Protein AF-A0A0F3NJ55-F1 (afdb_monomer)

Organism: NCBI:txid1359153

Solvent-accessible surface area (backbone atoms only — not comparable to full-atom values): 4931 Å² total; per-residue (Å²): 132,85,82,78,91,84,86,87,84,77,86,82,65,89,90,73,45,50,72,61,51,53,52,53,49,48,51,54,47,20,76,73,66,37,62,95,73,53,86,88,75,52,81,87,34,75,43,78,66,37,43,52,50,41,53,54,55,56,48,53,53,52,50,50,70,76,46,87,66,90,78,87,76,134

Mean predicted aligned error: 8.55 Å

Sequence (74 aa):
MSLGSMFITFEGIDGCGKTTQSILLAKYMSDLYGEDNVVLTREPGGTSFNELLRSVFCQFQTTRLISSQSYFYF

pLDDT: mean 85.15, std 16.75, range [41.12, 98.56]

Radius of gyration: 17.79 Å; Cα contacts (8 Å, |Δi|>4): 27; chains: 1; bounding box: 42×29×44 Å

Secondary structure (DSSP, 8-state):
-PPPP-------STTSSHHHHHHHHHHHHHHHH-GGG-----SS-SSHHHHHHHHHHHHHHHHHHH--------

Foldseek 3Di:
DDDDDDDDAFDDDPPPCSVVVLVVVQVVVCVVPNNVRGDRADPCPRDPVSVVVVVVVVVVVVVCVVPVPDDDDD

Nearest PDB structures (foldseek):
  3ld9-assembly1_D  TM=1.001E+00  e=3.491E-04  Ehrlichia chaffeensis str. Arkansas
  3ld9-assembly1_B  TM=9.950E-01  e=6.152E-04  Ehrlichia chaffeensis str. Arkansas

InterPro domains:
  IPR027417 P-loop containing nucleoside triphosphate hydrolase [G3DSA:3.40.50.300] (4-74)
  IPR027417 P-loop containing nucleoside triphosphate hydrolase [SSF52540] (5-61)
  IPR039430 Thymidylate kinase-like domain [PF02223] (10-58)

Structure (mmCIF, N/CA/C/O backbone):
data_AF-A0A0F3NJ55-F1
#
_entry.id   AF-A0A0F3NJ55-F1
#
loop_
_atom_site.group_PDB
_atom_site.id
_atom_site.type_symbol
_atom_site.label_atom_id
_atom_site.label_alt_id
_atom_site.label_comp_id
_atom_site.label_asym_id
_atom_site.label_entity_id
_atom_site.label_seq_id
_atom_site.pdbx_PDB_ins_code
_atom_site.Cartn_x
_atom_site.Cartn_y
_atom_site.Cartn_z
_atom_site.occupancy
_atom_site.B_iso_or_equiv
_atom_site.auth_seq_id
_atom_site.auth_comp_id
_atom_site.auth_asym_id
_atom_site.auth_atom_id
_atom_site.pdbx_PDB_model_num
ATOM 1 N N . MET A 1 1 ? -20.705 -0.827 18.133 1.00 55.25 1 MET A N 1
ATOM 2 C CA . MET A 1 1 ? -21.116 -1.045 16.728 1.00 55.25 1 MET A CA 1
ATOM 3 C C . MET A 1 1 ? -20.120 -2.018 16.122 1.00 55.25 1 MET A C 1
ATOM 5 O O . MET A 1 1 ? -18.934 -1.816 16.329 1.00 55.25 1 MET A O 1
ATOM 9 N N . SER A 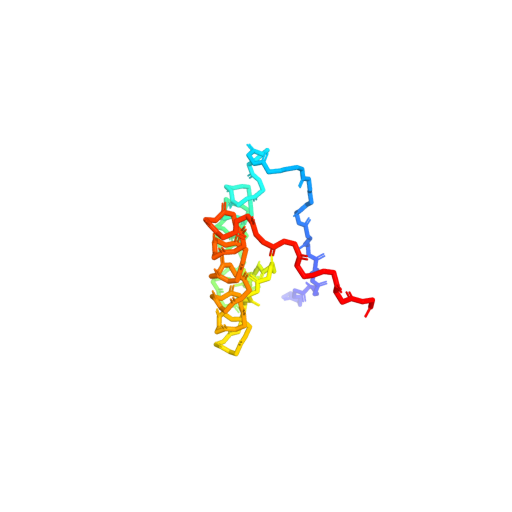1 2 ? -20.569 -3.092 15.470 1.00 60.47 2 SER A N 1
ATOM 10 C CA . SER A 1 2 ? -19.667 -3.949 14.688 1.00 60.47 2 SER A CA 1
ATOM 11 C C . SER A 1 2 ? -19.300 -3.182 13.420 1.00 60.47 2 SER A C 1
ATOM 13 O O . SER A 1 2 ? -20.198 -2.752 12.696 1.00 60.47 2 SER A O 1
ATOM 15 N N . LEU A 1 3 ? -18.005 -2.956 13.185 1.00 71.44 3 LEU A N 1
ATOM 16 C CA . LEU A 1 3 ? -17.550 -2.502 11.875 1.00 71.44 3 LEU A CA 1
ATOM 17 C C . LEU A 1 3 ? -17.794 -3.635 10.872 1.00 71.44 3 LEU A C 1
ATOM 19 O O . LEU A 1 3 ? -17.408 -4.778 11.121 1.00 71.44 3 LEU A O 1
ATOM 23 N N . GLY A 1 4 ? -18.447 -3.321 9.755 1.00 85.44 4 GLY A N 1
ATOM 24 C CA . GLY A 1 4 ? -18.521 -4.232 8.617 1.00 85.44 4 GLY A CA 1
ATOM 25 C C . GLY A 1 4 ? -17.164 -4.323 7.919 1.00 85.44 4 GLY A C 1
ATOM 26 O O . GLY A 1 4 ? -16.449 -3.328 7.818 1.00 85.44 4 GLY A O 1
ATOM 27 N N . SER A 1 5 ? -16.806 -5.509 7.429 1.00 91.62 5 SER A N 1
ATOM 28 C CA . SER A 1 5 ? -15.595 -5.708 6.626 1.00 91.62 5 SER A CA 1
ATOM 29 C C . SER A 1 5 ? -15.742 -5.063 5.246 1.00 91.62 5 SER A C 1
ATOM 31 O O . SER A 1 5 ? -16.753 -5.276 4.574 1.00 91.62 5 SER A O 1
ATOM 33 N N . MET A 1 6 ? -14.719 -4.338 4.794 1.00 95.31 6 MET A N 1
ATOM 34 C CA .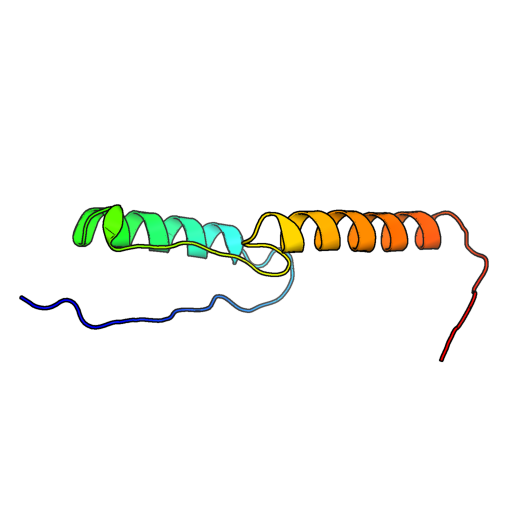 MET A 1 6 ? -14.686 -3.683 3.485 1.00 95.31 6 MET A CA 1
ATOM 35 C C . MET A 1 6 ? -13.357 -3.977 2.782 1.00 95.31 6 MET A C 1
ATOM 37 O O . MET A 1 6 ? -12.312 -4.000 3.427 1.00 95.31 6 MET A O 1
ATOM 41 N N . PHE A 1 7 ? -13.395 -4.182 1.463 1.00 96.81 7 PHE A N 1
ATOM 42 C CA . PHE A 1 7 ? -12.205 -4.326 0.624 1.00 96.81 7 PHE A CA 1
ATOM 43 C C . PHE A 1 7 ? -12.283 -3.344 -0.549 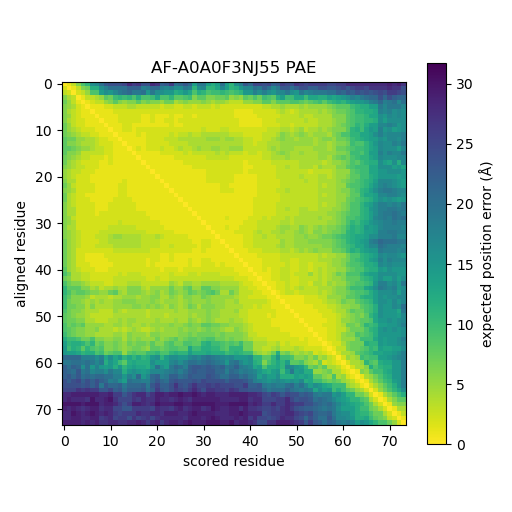1.00 96.81 7 PHE A C 1
ATOM 45 O O . PHE A 1 7 ? -13.272 -3.332 -1.280 1.00 96.81 7 PHE A O 1
ATOM 52 N N . ILE A 1 8 ? -11.263 -2.496 -0.690 1.00 97.00 8 ILE A N 1
ATOM 53 C CA . ILE A 1 8 ? -11.207 -1.397 -1.662 1.00 97.00 8 ILE A CA 1
ATOM 54 C C . ILE A 1 8 ? -9.938 -1.555 -2.498 1.00 97.00 8 ILE A C 1
ATOM 56 O O . ILE A 1 8 ? -8.858 -1.756 -1.942 1.00 97.00 8 ILE A O 1
ATOM 60 N N . THR A 1 9 ? -10.050 -1.409 -3.819 1.00 97.50 9 THR A N 1
ATOM 61 C CA . THR A 1 9 ? -8.909 -1.397 -4.744 1.00 97.50 9 THR A CA 1
ATOM 62 C C . THR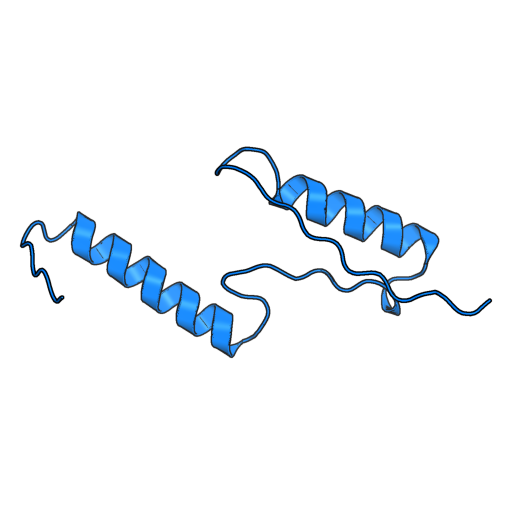 A 1 9 ? -8.838 -0.077 -5.513 1.00 97.50 9 THR A C 1
ATOM 64 O O . THR A 1 9 ? -9.852 0.573 -5.767 1.00 97.50 9 THR A O 1
ATOM 67 N N . PHE A 1 10 ? -7.620 0.331 -5.878 1.00 97.69 10 PHE A N 1
ATOM 68 C CA . PHE A 1 10 ? -7.360 1.510 -6.707 1.00 97.69 10 PHE A CA 1
ATOM 69 C C . PHE A 1 10 ? -6.691 1.079 -8.013 1.00 97.69 10 PHE A C 1
ATOM 71 O O . PHE A 1 10 ? -5.540 0.650 -7.999 1.00 97.69 10 PHE A O 1
ATOM 78 N N . GLU A 1 11 ? -7.394 1.251 -9.133 1.00 96.75 11 GLU A N 1
ATOM 79 C CA . GLU A 1 11 ? -6.959 0.829 -10.471 1.00 96.75 11 GLU A CA 1
ATOM 80 C C . GLU A 1 11 ? -6.765 2.010 -11.430 1.00 96.75 11 GLU A C 1
ATOM 82 O O . GLU A 1 11 ? -7.348 3.083 -11.255 1.00 96.75 11 GLU A O 1
ATOM 87 N N . GLY A 1 12 ? -5.932 1.823 -12.459 1.00 95.81 12 GLY A N 1
ATOM 88 C CA . GLY A 1 12 ? -5.659 2.844 -13.479 1.00 95.81 12 GLY A CA 1
ATOM 89 C C . GLY A 1 12 ? -4.232 2.825 -14.036 1.00 95.81 12 GLY A C 1
ATOM 90 O O . GLY A 1 12 ? -3.381 2.052 -13.597 1.00 95.81 12 GLY A O 1
ATOM 91 N N . ILE A 1 13 ? -3.948 3.711 -14.994 1.00 96.25 13 ILE A N 1
ATOM 92 C CA . ILE A 1 13 ? -2.631 3.813 -15.650 1.00 96.25 13 ILE A CA 1
ATOM 93 C C . ILE A 1 13 ? -1.536 4.348 -14.715 1.00 96.25 13 ILE A C 1
ATOM 95 O O . ILE A 1 13 ? -1.808 4.940 -13.665 1.00 96.25 13 ILE A O 1
ATOM 99 N N . ASP A 1 14 ? -0.271 4.147 -15.071 1.00 93.12 14 ASP A N 1
ATOM 100 C CA . ASP A 1 14 ? 0.847 4.704 -14.307 1.00 93.12 14 ASP A CA 1
ATOM 101 C C . ASP A 1 14 ? 0.832 6.234 -14.316 1.00 93.12 14 ASP A C 1
ATOM 103 O O . ASP A 1 14 ? 0.464 6.875 -15.296 1.00 93.12 14 ASP A O 1
ATOM 107 N N . GLY A 1 15 ? 1.172 6.827 -13.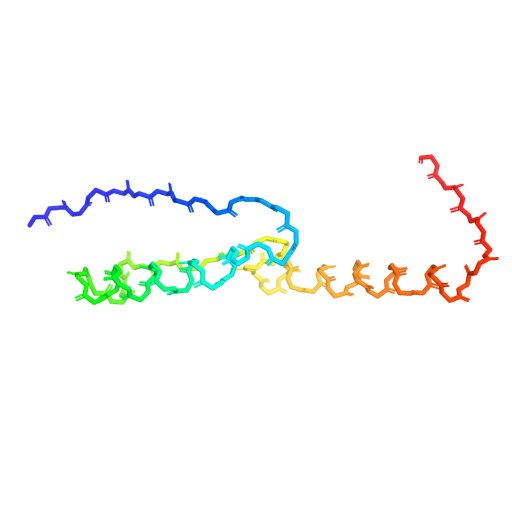171 1.00 94.25 15 GLY A N 1
ATOM 108 C CA . GLY A 1 15 ? 1.117 8.277 -12.982 1.00 94.25 15 GLY A CA 1
ATOM 109 C C . GLY A 1 15 ? -0.280 8.862 -12.738 1.00 94.25 15 GLY A C 1
ATOM 110 O O . GLY A 1 15 ? -0.362 10.043 -12.420 1.00 94.25 15 GLY A O 1
ATOM 111 N N . CYS A 1 16 ? -1.376 8.086 -12.781 1.00 97.19 16 CYS A N 1
ATOM 112 C CA . CYS A 1 16 ? -2.724 8.637 -12.536 1.00 97.19 16 CYS A CA 1
ATOM 113 C C . CYS A 1 16 ? -3.043 8.950 -11.057 1.00 97.19 16 CYS A C 1
ATOM 115 O O . CYS A 1 16 ? -4.137 9.413 -10.749 1.00 97.19 16 CYS A O 1
ATOM 117 N N . GLY A 1 17 ? -2.105 8.700 -10.135 1.00 97.38 17 GLY A N 1
ATOM 118 C CA . GLY A 1 17 ? -2.245 9.064 -8.720 1.00 97.38 17 GLY A CA 1
ATOM 119 C C . GLY A 1 17 ? -2.813 7.978 -7.798 1.00 97.38 17 GLY A C 1
ATOM 120 O O . GLY A 1 17 ? -3.126 8.286 -6.652 1.00 97.38 17 GLY A O 1
ATOM 121 N N . LYS A 1 18 ? -2.901 6.713 -8.242 1.00 97.75 18 LYS A N 1
ATOM 122 C CA . LYS A 1 18 ? -3.404 5.572 -7.438 1.00 97.75 18 LYS A CA 1
ATOM 123 C C . LYS A 1 18 ? -2.782 5.506 -6.042 1.00 97.75 18 LYS A C 1
ATOM 125 O O . LYS A 1 18 ? -3.496 5.478 -5.049 1.00 97.75 18 LYS A O 1
ATOM 130 N N . THR A 1 19 ? -1.448 5.547 -5.976 1.00 96.81 19 THR A N 1
ATOM 131 C CA . THR A 1 19 ? -0.687 5.493 -4.719 1.00 96.81 19 THR A CA 1
ATOM 132 C C . THR A 1 19 ? -1.011 6.670 -3.805 1.00 96.81 19 THR A C 1
ATOM 134 O O . THR A 1 19 ? -1.149 6.501 -2.600 1.00 96.81 19 THR A O 1
ATOM 137 N N . THR A 1 20 ? -1.155 7.873 -4.363 1.00 98.12 20 THR A N 1
ATOM 138 C CA . THR A 1 20 ? -1.512 9.061 -3.581 1.00 98.12 20 THR A CA 1
ATOM 139 C C . THR A 1 20 ? -2.913 8.917 -2.996 1.00 98.12 20 THR A C 1
ATOM 141 O O . THR A 1 20 ? -3.105 9.148 -1.806 1.00 98.12 20 THR A O 1
ATOM 144 N N . GLN A 1 21 ? -3.882 8.500 -3.811 1.00 98.44 21 GLN A N 1
ATOM 145 C CA . GLN A 1 21 ? -5.272 8.372 -3.378 1.00 98.44 21 GLN A CA 1
ATOM 146 C C . GLN A 1 21 ? -5.469 7.243 -2.360 1.00 98.44 21 GLN A C 1
ATOM 148 O O . GLN A 1 21 ? -6.202 7.432 -1.392 1.00 98.44 21 GLN A O 1
ATOM 153 N N . SER A 1 22 ? -4.773 6.112 -2.509 1.00 98.06 22 SER A N 1
ATOM 154 C CA . SER A 1 22 ? -4.864 5.016 -1.540 1.00 98.06 22 SER A CA 1
ATOM 155 C C . SER A 1 22 ? -4.311 5.400 -0.165 1.00 98.06 22 SER A C 1
ATOM 157 O O . SER A 1 22 ? -4.929 5.078 0.847 1.00 98.06 22 SER A O 1
ATOM 159 N N . ILE A 1 23 ? -3.208 6.156 -0.114 1.00 98.25 23 ILE A N 1
ATOM 160 C CA . ILE A 1 23 ? -2.638 6.672 1.140 1.00 98.25 23 ILE A CA 1
ATOM 161 C C . ILE A 1 23 ? -3.578 7.690 1.796 1.00 98.25 23 ILE A C 1
ATOM 163 O O . ILE A 1 23 ? -3.801 7.630 3.006 1.00 98.25 23 ILE A O 1
ATOM 167 N N . LEU A 1 24 ? -4.144 8.618 1.015 1.00 98.56 24 LEU A N 1
ATOM 168 C CA . LEU A 1 24 ? -5.075 9.624 1.536 1.00 98.56 24 LEU A CA 1
ATOM 169 C C . LEU A 1 24 ? -6.350 8.984 2.091 1.00 98.56 24 LEU A C 1
ATOM 171 O O . LEU A 1 24 ? -6.790 9.361 3.177 1.00 98.56 24 LEU A O 1
ATOM 175 N N . LEU A 1 25 ? -6.912 8.000 1.382 1.00 98.25 25 LEU A N 1
ATOM 176 C CA . LEU A 1 25 ? -8.087 7.278 1.860 1.00 98.25 25 LEU A CA 1
ATOM 177 C C . LEU A 1 25 ? -7.769 6.467 3.118 1.00 98.25 25 LEU A C 1
ATOM 179 O O . LEU A 1 25 ? -8.540 6.527 4.070 1.00 98.25 25 LEU A O 1
ATOM 183 N N . ALA A 1 26 ? -6.638 5.755 3.149 1.00 98.00 26 ALA A N 1
ATOM 184 C CA . ALA A 1 26 ? -6.229 4.996 4.327 1.00 98.00 26 ALA A CA 1
ATOM 185 C C . ALA A 1 26 ? -6.114 5.908 5.552 1.00 98.00 26 ALA A C 1
ATOM 187 O O . ALA A 1 26 ? -6.704 5.606 6.582 1.00 98.00 26 ALA A O 1
ATOM 188 N N . LYS A 1 27 ? -5.462 7.072 5.417 1.00 98.38 27 LYS A N 1
ATOM 189 C CA . LYS A 1 27 ? -5.376 8.059 6.499 1.00 98.38 27 LYS A CA 1
ATOM 190 C C . LYS A 1 27 ? -6.758 8.525 6.961 1.00 98.38 27 LYS A C 1
ATOM 192 O O . LYS A 1 27 ? -7.044 8.494 8.150 1.00 98.38 27 LYS A O 1
ATOM 197 N N . TYR A 1 28 ? -7.619 8.916 6.023 1.00 98.19 28 TYR A N 1
ATOM 198 C CA . TYR A 1 28 ? -8.975 9.364 6.341 1.00 98.19 28 TYR A CA 1
ATOM 199 C C . TYR A 1 28 ? -9.784 8.289 7.083 1.00 98.19 28 TYR A C 1
ATOM 201 O O . TYR A 1 28 ? -10.469 8.589 8.057 1.00 98.19 28 TYR A O 1
ATOM 209 N N . MET A 1 29 ? -9.692 7.027 6.655 1.00 96.75 29 MET A N 1
ATOM 210 C CA . MET A 1 29 ? -10.378 5.923 7.325 1.00 96.75 29 MET A CA 1
ATOM 211 C C . MET A 1 29 ? -9.763 5.611 8.691 1.00 96.75 29 MET A C 1
ATOM 213 O O . MET A 1 29 ? -10.512 5.342 9.627 1.00 96.75 29 MET A O 1
ATOM 217 N N . SER A 1 30 ? -8.441 5.694 8.840 1.00 96.81 30 SER A N 1
ATOM 218 C CA . SER A 1 30 ? -7.776 5.526 10.135 1.00 96.81 30 SER A CA 1
ATOM 219 C C . SER A 1 30 ? -8.197 6.612 11.126 1.00 96.81 30 SER A C 1
ATOM 221 O O . SER A 1 30 ? -8.464 6.296 12.282 1.00 96.81 30 SER A O 1
ATOM 223 N N . ASP A 1 31 ? -8.348 7.863 10.678 1.00 97.81 31 ASP A N 1
ATOM 224 C CA . ASP A 1 31 ? -8.831 8.972 11.514 1.00 97.81 31 ASP A CA 1
ATOM 225 C C . ASP A 1 31 ? -10.281 8.744 11.998 1.00 97.81 31 ASP A C 1
ATOM 227 O O . ASP A 1 31 ? -10.646 9.154 13.100 1.00 97.81 31 ASP A O 1
ATOM 231 N N . LEU A 1 32 ? -11.118 8.074 11.193 1.00 95.81 32 LEU A N 1
ATOM 232 C CA . LEU A 1 32 ? -12.521 7.789 11.524 1.00 95.81 32 LEU A CA 1
ATOM 233 C C . LEU A 1 32 ? -12.725 6.515 12.352 1.00 95.81 32 LEU A C 1
ATOM 235 O O . LEU A 1 32 ? -13.617 6.470 13.201 1.00 95.81 32 LEU A O 1
ATOM 239 N N . TYR A 1 33 ? -11.955 5.466 12.062 1.00 94.88 33 TYR A N 1
ATOM 240 C CA . TYR A 1 33 ? -12.197 4.112 12.563 1.00 94.88 33 TYR A CA 1
ATOM 241 C C . TYR A 1 33 ? -11.072 3.577 13.459 1.00 94.88 33 TYR A C 1
ATOM 243 O O . TYR A 1 33 ? -11.251 2.533 14.081 1.00 94.88 33 TYR A O 1
ATOM 251 N N . GLY A 1 34 ? -9.949 4.285 13.575 1.00 95.88 34 GLY A N 1
ATOM 252 C CA . GLY A 1 34 ? -8.748 3.859 14.297 1.00 95.88 34 GLY A CA 1
ATOM 253 C C . GLY A 1 34 ? -7.758 3.102 13.408 1.00 95.88 34 GLY A C 1
ATOM 254 O O . GLY A 1 34 ? -8.158 2.370 12.502 1.00 95.88 34 GLY A O 1
ATOM 255 N N . GLU A 1 35 ? -6.460 3.260 13.684 1.00 95.69 35 GLU A N 1
ATOM 256 C CA . GLU A 1 35 ? -5.384 2.671 12.868 1.00 95.69 35 GLU A CA 1
ATOM 257 C C . GLU A 1 35 ? -5.444 1.139 12.800 1.00 95.69 35 GLU A C 1
ATOM 259 O O . GLU A 1 35 ? -5.242 0.572 11.730 1.00 95.69 35 GLU A O 1
ATOM 264 N N . ASP A 1 36 ? -5.818 0.469 13.893 1.00 95.88 36 ASP A N 1
ATOM 265 C CA . ASP A 1 36 ? -5.899 -0.999 13.951 1.00 95.88 36 ASP A CA 1
ATOM 266 C C . ASP A 1 36 ? -6.999 -1.595 13.051 1.00 95.88 36 ASP A C 1
ATOM 268 O O . ASP A 1 36 ? -7.032 -2.804 12.819 1.00 95.88 36 ASP A O 1
ATOM 272 N N . ASN A 1 37 ? -7.910 -0.759 12.537 1.00 95.88 37 ASN A N 1
ATOM 273 C CA . ASN A 1 37 ? -9.025 -1.180 11.689 1.00 95.88 37 ASN A CA 1
ATOM 274 C C . ASN A 1 37 ? -8.774 -0.943 10.191 1.00 95.88 37 ASN A C 1
ATOM 276 O O . ASN A 1 37 ? -9.647 -1.253 9.376 1.00 95.88 37 ASN A O 1
ATOM 280 N N . VAL A 1 38 ? -7.611 -0.401 9.806 1.00 96.75 38 VAL A N 1
ATOM 281 C CA . VAL A 1 38 ? -7.294 -0.063 8.412 1.00 96.75 38 VAL A CA 1
ATOM 282 C C . VAL A 1 38 ? -5.970 -0.687 7.995 1.00 96.75 38 VAL A C 1
ATOM 284 O O . VAL A 1 38 ? -4.915 -0.394 8.546 1.00 96.75 38 VAL A O 1
ATOM 287 N N . VAL A 1 39 ? -6.014 -1.514 6.950 1.00 96.62 39 VAL A N 1
ATOM 288 C CA . VAL A 1 39 ? -4.821 -2.132 6.361 1.00 96.62 39 VAL A CA 1
ATOM 289 C C . VAL A 1 39 ? -4.633 -1.610 4.943 1.00 96.62 39 VAL A C 1
ATOM 291 O O . VAL A 1 39 ? -5.451 -1.867 4.061 1.00 96.62 39 VAL A O 1
ATOM 294 N N . LEU A 1 40 ? -3.531 -0.894 4.714 1.00 97.12 40 LEU A N 1
ATOM 295 C CA . LEU A 1 40 ? -3.105 -0.472 3.382 1.00 97.12 40 LEU A CA 1
ATOM 296 C C . LEU A 1 40 ? -2.112 -1.490 2.809 1.00 97.12 40 LEU A C 1
ATOM 298 O O . LEU A 1 40 ? -1.079 -1.770 3.412 1.00 97.12 40 LEU A O 1
AT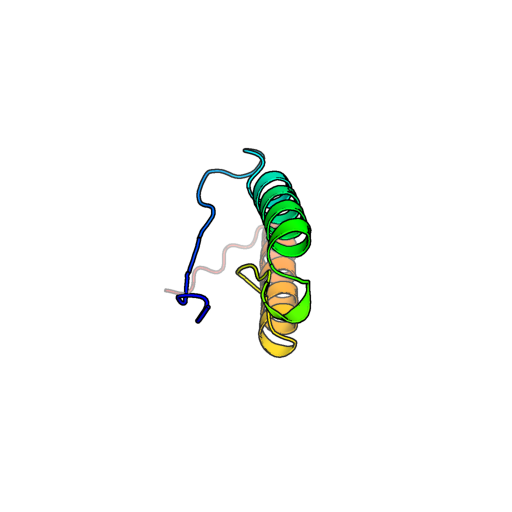OM 302 N N . THR A 1 41 ? -2.398 -2.006 1.616 1.00 96.19 41 THR A N 1
ATOM 303 C CA . THR A 1 41 ? -1.506 -2.907 0.872 1.00 96.19 41 THR A CA 1
ATOM 304 C C . THR A 1 41 ? -1.439 -2.510 -0.604 1.00 96.19 41 THR A C 1
ATOM 306 O O . THR A 1 41 ? -2.223 -1.681 -1.070 1.00 96.19 41 THR A O 1
ATOM 309 N N . ARG A 1 42 ? -0.474 -3.066 -1.343 1.00 94.75 42 ARG A N 1
ATOM 310 C CA . ARG A 1 42 ? -0.296 -2.844 -2.785 1.00 94.75 42 ARG A CA 1
ATOM 311 C C . ARG A 1 42 ? 0.230 -4.096 -3.475 1.00 94.75 42 ARG A C 1
ATOM 313 O O . ARG A 1 42 ? 0.976 -4.866 -2.875 1.00 94.75 42 ARG A O 1
ATOM 320 N N . GLU A 1 43 ? -0.039 -4.200 -4.770 1.00 92.94 43 GLU A N 1
ATOM 321 C CA . GLU A 1 43 ? 0.542 -5.215 -5.645 1.00 92.94 43 GLU A CA 1
ATOM 322 C C . GLU A 1 43 ? 1.281 -4.578 -6.839 1.00 92.94 43 GLU A C 1
ATOM 324 O O . GLU A 1 43 ? 0.929 -3.473 -7.258 1.00 92.94 43 GLU A O 1
ATOM 329 N N . PRO A 1 44 ? 2.334 -5.232 -7.372 1.00 91.62 44 PRO A N 1
ATOM 330 C CA . PRO A 1 44 ? 3.042 -6.359 -6.760 1.00 91.62 44 PRO A CA 1
ATOM 331 C C . PRO A 1 44 ? 3.747 -5.923 -5.460 1.00 91.62 44 PRO A C 1
ATOM 333 O O . PRO A 1 44 ? 4.322 -4.830 -5.392 1.00 91.62 44 PRO A O 1
ATOM 336 N N . GLY A 1 45 ? 3.689 -6.762 -4.423 1.00 90.44 45 GLY A N 1
ATOM 337 C CA . GLY A 1 45 ? 4.221 -6.449 -3.093 1.00 90.44 45 GLY A CA 1
ATOM 338 C C . GLY A 1 45 ? 3.271 -6.846 -1.963 1.00 90.44 45 GLY A C 1
ATOM 339 O O . GLY A 1 45 ? 2.537 -7.830 -2.077 1.00 90.44 45 GLY A O 1
ATOM 340 N N . GLY A 1 46 ? 3.339 -6.111 -0.852 1.00 86.69 46 GLY A N 1
ATOM 341 C CA . GLY A 1 46 ? 2.415 -6.263 0.284 1.00 86.69 46 GLY A CA 1
ATOM 342 C C . GLY A 1 46 ? 2.791 -7.355 1.293 1.00 86.69 46 GLY A C 1
ATOM 343 O O . GLY A 1 46 ? 2.233 -7.404 2.383 1.00 86.69 46 GLY A O 1
ATOM 344 N N . THR A 1 47 ? 3.780 -8.194 0.978 1.00 91.25 47 THR A N 1
ATOM 345 C CA . THR A 1 47 ? 4.416 -9.139 1.911 1.00 91.25 47 THR A CA 1
ATOM 346 C C . THR A 1 47 ? 5.929 -9.120 1.710 1.00 91.25 47 THR A C 1
ATOM 348 O O . THR A 1 47 ? 6.403 -8.75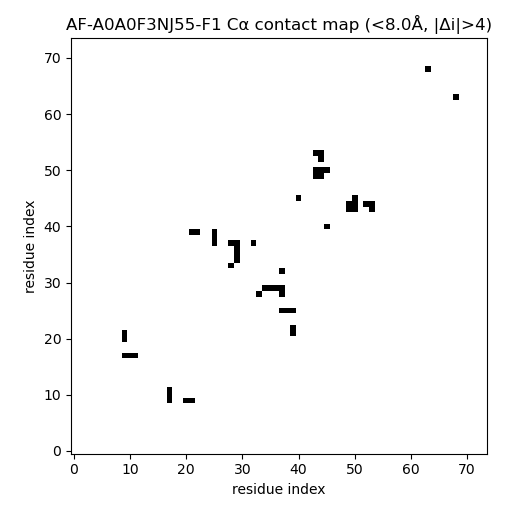8 0.633 1.00 91.25 47 THR A O 1
ATOM 351 N N . SER A 1 48 ? 6.708 -9.545 2.709 1.00 90.88 48 SER A N 1
ATOM 352 C CA . SER A 1 48 ? 8.174 -9.635 2.589 1.00 90.88 48 SER A CA 1
ATOM 353 C C . SER A 1 48 ? 8.611 -10.493 1.394 1.00 90.88 48 SER A C 1
ATOM 355 O O . SER A 1 48 ? 9.525 -10.121 0.660 1.00 90.88 48 SER A O 1
ATOM 357 N N . PHE A 1 49 ? 7.910 -11.603 1.155 1.00 92.50 49 PHE A N 1
ATOM 358 C CA . PHE A 1 49 ? 8.134 -12.476 0.007 1.00 92.50 49 PHE A CA 1
ATOM 359 C C . PHE A 1 49 ? 7.787 -11.794 -1.327 1.00 92.50 49 PHE A C 1
ATOM 361 O O . PHE A 1 49 ? 8.589 -11.824 -2.259 1.00 92.50 49 PHE A O 1
ATOM 368 N N . ASN A 1 50 ? 6.637 -11.121 -1.420 1.00 91.69 50 ASN A N 1
ATOM 369 C CA . ASN A 1 50 ? 6.227 -10.448 -2.656 1.00 91.69 50 ASN A CA 1
ATOM 370 C C . ASN A 1 50 ? 7.091 -9.218 -2.973 1.00 91.69 50 ASN A C 1
ATOM 372 O O . ASN A 1 50 ? 7.289 -8.901 -4.145 1.00 91.69 50 ASN A O 1
ATOM 376 N N . GLU A 1 51 ? 7.635 -8.533 -1.962 1.00 92.12 51 GLU A N 1
ATOM 377 C CA . GLU A 1 51 ? 8.606 -7.451 -2.175 1.00 92.12 51 GLU A CA 1
ATOM 378 C C . GLU A 1 51 ? 9.934 -7.979 -2.735 1.00 92.12 51 GLU A C 1
ATOM 380 O O . GLU A 1 51 ? 10.511 -7.359 -3.633 1.00 92.12 51 GLU A O 1
ATOM 385 N N . LEU A 1 52 ? 10.390 -9.153 -2.277 1.00 91.12 52 LEU A N 1
ATOM 386 C CA . LEU A 1 52 ? 11.552 -9.831 -2.857 1.00 91.12 52 LEU A CA 1
ATOM 387 C C . LEU A 1 52 ? 11.288 -10.242 -4.310 1.00 91.12 52 LEU A C 1
ATOM 389 O O . LEU A 1 52 ? 12.116 -9.996 -5.183 1.00 91.12 52 LEU A O 1
ATOM 393 N N . LEU A 1 53 ? 10.126 -10.829 -4.597 1.00 90.06 53 LEU A N 1
ATOM 394 C CA . LEU A 1 53 ? 9.766 -11.173 -5.974 1.00 90.06 53 LEU A CA 1
ATOM 395 C C . LEU A 1 53 ? 9.722 -9.929 -6.868 1.00 90.06 53 LEU A C 1
ATOM 397 O O . LEU A 1 53 ? 10.279 -9.938 -7.967 1.00 90.06 53 LEU A O 1
ATOM 401 N N . ARG A 1 54 ? 9.122 -8.833 -6.394 1.00 89.94 54 ARG A N 1
ATOM 402 C CA . ARG A 1 54 ? 9.074 -7.567 -7.132 1.00 89.94 54 ARG A CA 1
ATOM 403 C C . ARG A 1 54 ? 10.468 -7.061 -7.495 1.00 89.94 54 ARG A C 1
ATOM 405 O O . ARG A 1 54 ? 10.665 -6.642 -8.634 1.00 89.94 54 ARG A O 1
ATOM 412 N N . SER A 1 55 ? 11.418 -7.075 -6.558 1.00 88.38 55 SER A N 1
ATOM 413 C CA . SER A 1 55 ? 12.772 -6.575 -6.826 1.00 88.38 55 SER A CA 1
ATOM 414 C C . SER A 1 55 ? 13.458 -7.387 -7.926 1.00 88.38 55 SER A C 1
ATOM 416 O O . SER A 1 55 ? 14.010 -6.804 -8.861 1.00 88.38 55 SER A O 1
ATOM 418 N N . VAL A 1 56 ? 13.312 -8.712 -7.879 1.00 88.31 56 VAL A N 1
ATOM 419 C CA . VAL A 1 56 ? 13.819 -9.639 -8.893 1.00 88.31 56 VAL A CA 1
ATOM 420 C C . VAL A 1 56 ? 13.213 -9.329 -10.270 1.00 88.31 56 VAL A C 1
ATOM 422 O O . VAL A 1 56 ? 13.953 -9.124 -11.234 1.00 88.31 56 VAL A O 1
ATOM 425 N N . PHE A 1 57 ? 11.886 -9.202 -10.379 1.00 85.12 57 PHE A N 1
ATOM 426 C CA . PHE A 1 57 ? 11.226 -8.885 -11.655 1.00 85.12 57 PHE A CA 1
ATOM 427 C C . PHE A 1 57 ? 11.598 -7.499 -12.207 1.00 85.12 57 PHE A C 1
ATOM 429 O O . PHE A 1 57 ? 11.858 -7.368 -13.406 1.00 85.12 57 PHE A O 1
ATOM 436 N N . CYS A 1 58 ? 11.670 -6.468 -11.360 1.00 82.00 58 CYS A N 1
ATOM 437 C CA . CYS A 1 58 ? 12.087 -5.126 -11.783 1.00 82.00 58 CYS A CA 1
ATOM 438 C C . CYS A 1 58 ? 13.546 -5.100 -12.268 1.00 82.00 58 CYS A C 1
ATOM 440 O O . CYS A 1 58 ? 13.867 -4.415 -13.246 1.00 82.00 58 CYS A O 1
ATOM 442 N N . GLN A 1 59 ? 14.432 -5.867 -11.629 1.00 75.62 59 GLN A N 1
ATOM 443 C CA . GLN A 1 59 ? 15.820 -5.984 -12.065 1.00 75.62 59 GLN A CA 1
ATOM 444 C C . GLN A 1 59 ? 15.923 -6.700 -13.416 1.00 75.62 59 GLN A C 1
ATOM 446 O O . GLN A 1 59 ? 16.621 -6.214 -14.304 1.00 75.62 59 GLN A O 1
ATOM 451 N N . PHE A 1 60 ? 15.165 -7.781 -13.626 1.00 72.25 60 PHE A N 1
ATOM 452 C CA . PHE A 1 60 ? 15.115 -8.469 -14.920 1.00 72.25 60 PHE A CA 1
ATOM 453 C C . PHE A 1 60 ? 14.640 -7.567 -16.065 1.00 72.25 60 PHE A C 1
ATOM 455 O O . PHE A 1 60 ? 15.207 -7.626 -17.160 1.00 72.25 60 PHE A O 1
ATOM 462 N N . GLN A 1 61 ? 13.634 -6.716 -15.831 1.00 63.69 61 GLN A N 1
ATOM 463 C CA . GLN A 1 61 ? 13.199 -5.735 -16.832 1.00 63.69 61 GLN A CA 1
ATOM 464 C C . GLN A 1 61 ? 14.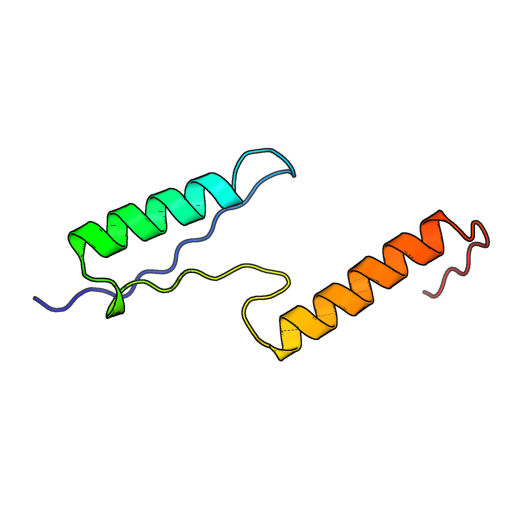309 -4.731 -17.149 1.00 63.69 61 GLN A C 1
ATOM 466 O O . GLN A 1 61 ? 14.571 -4.462 -18.320 1.00 63.69 61 GLN A O 1
ATOM 471 N N . THR A 1 62 ? 15.007 -4.239 -16.121 1.00 67.44 62 THR A N 1
ATOM 472 C CA . THR A 1 62 ? 16.142 -3.325 -16.296 1.00 67.44 62 THR A CA 1
ATOM 473 C C . THR A 1 62 ? 17.236 -3.985 -17.127 1.00 67.44 62 THR A C 1
ATOM 475 O O . THR A 1 62 ? 17.639 -3.425 -18.139 1.00 67.44 62 THR A O 1
ATOM 478 N N . THR A 1 63 ? 17.664 -5.202 -16.776 1.00 62.12 63 THR A N 1
ATOM 479 C CA . THR A 1 63 ? 18.725 -5.927 -17.488 1.00 62.12 63 THR A CA 1
ATOM 480 C C . THR A 1 63 ? 18.372 -6.199 -18.952 1.00 62.12 63 THR A C 1
ATOM 482 O O . THR A 1 63 ? 19.217 -5.964 -19.812 1.00 62.12 63 THR A O 1
ATOM 485 N N . ARG A 1 64 ? 17.132 -6.600 -19.276 1.00 59.22 64 ARG A N 1
ATOM 486 C CA . ARG A 1 64 ? 16.706 -6.769 -20.682 1.00 59.22 64 ARG A CA 1
ATOM 487 C C . ARG A 1 64 ? 16.748 -5.473 -21.492 1.00 59.22 64 ARG A C 1
ATOM 489 O O . ARG A 1 64 ? 17.015 -5.536 -22.687 1.00 59.22 64 ARG A O 1
ATOM 496 N N . LEU A 1 65 ? 16.475 -4.321 -20.878 1.00 58.28 65 LEU A N 1
ATOM 497 C CA . LEU A 1 65 ? 16.540 -3.033 -21.576 1.00 58.28 65 LEU A CA 1
ATOM 498 C C . LEU A 1 65 ? 17.984 -2.636 -21.924 1.00 58.28 65 LEU A C 1
ATOM 500 O O . LEU A 1 65 ? 18.203 -2.014 -22.958 1.00 58.28 65 LEU A O 1
ATOM 504 N N . ILE A 1 66 ? 18.964 -3.017 -21.096 1.00 60.41 66 ILE A N 1
ATOM 505 C CA . ILE A 1 66 ? 20.397 -2.748 -21.344 1.00 60.41 66 ILE A CA 1
ATOM 506 C C . ILE A 1 66 ? 21.045 -3.813 -22.236 1.00 60.41 66 ILE A C 1
ATOM 508 O O . ILE A 1 66 ? 21.965 -3.505 -22.990 1.00 60.41 66 ILE A O 1
ATOM 512 N N . SER A 1 67 ? 20.579 -5.062 -22.176 1.00 54.97 67 SER A N 1
ATOM 513 C CA . SER A 1 67 ? 21.013 -6.134 -23.068 1.00 54.97 67 SER A CA 1
ATOM 514 C C . SER A 1 67 ? 19.971 -6.338 -24.166 1.00 54.97 67 SER A C 1
ATOM 516 O O . SER A 1 67 ? 19.116 -7.221 -24.070 1.00 54.97 67 SER A O 1
ATOM 518 N N . SER A 1 68 ? 20.041 -5.552 -25.237 1.00 53.56 68 SER A N 1
ATOM 519 C CA . SER A 1 68 ? 19.309 -5.815 -26.481 1.00 53.56 68 SER A CA 1
ATOM 520 C C . SER A 1 68 ? 19.855 -7.068 -27.188 1.00 53.56 68 SER A C 1
ATOM 522 O O . SER A 1 68 ? 20.458 -7.004 -28.254 1.00 53.56 68 SER A O 1
ATOM 524 N N . GLN A 1 69 ? 19.664 -8.223 -26.556 1.00 50.94 69 GLN A N 1
ATOM 525 C CA . GLN A 1 69 ? 19.792 -9.567 -27.103 1.00 50.94 69 GLN A CA 1
ATOM 526 C C . GLN A 1 69 ? 18.494 -10.285 -26.722 1.00 50.94 69 GLN A C 1
ATOM 528 O O . GLN A 1 69 ? 18.281 -10.693 -25.579 1.00 50.94 69 GLN A O 1
ATOM 533 N N . SER A 1 70 ? 17.570 -10.325 -27.679 1.00 51.06 70 SER A N 1
ATOM 534 C CA . SER A 1 70 ? 16.238 -10.903 -27.543 1.00 51.06 70 SER A CA 1
ATOM 535 C C . SER A 1 70 ? 16.319 -12.416 -27.348 1.00 51.06 70 SER A C 1
ATOM 537 O O . SER A 1 70 ? 16.423 -13.160 -28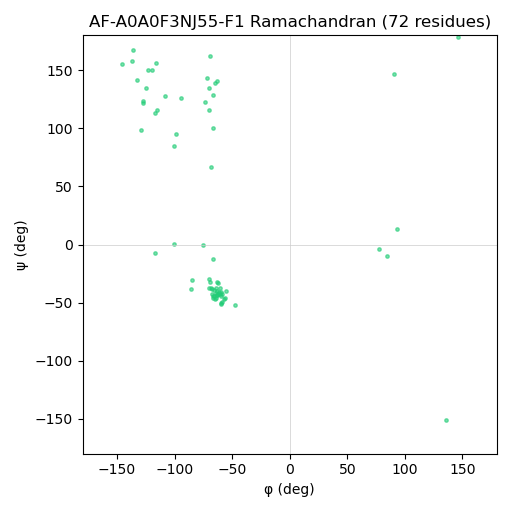.315 1.00 51.06 70 SER A O 1
ATOM 539 N N . TYR A 1 71 ? 16.195 -12.883 -26.107 1.00 53.38 71 TYR A N 1
ATOM 540 C CA . TYR A 1 71 ? 15.820 -14.270 -25.839 1.00 53.38 71 TYR A CA 1
ATOM 541 C C . TYR A 1 71 ? 14.320 -14.320 -25.539 1.00 53.38 71 TYR A C 1
ATOM 543 O O . TYR A 1 71 ? 13.865 -14.049 -24.425 1.00 53.38 71 TYR A O 1
ATOM 551 N N . PHE A 1 72 ? 13.547 -14.606 -26.589 1.00 42.69 72 PHE A N 1
ATOM 552 C CA . PHE A 1 72 ? 12.165 -15.060 -26.479 1.00 42.69 72 PHE A CA 1
ATOM 553 C C . PHE A 1 72 ? 12.186 -16.486 -25.922 1.00 42.69 72 PHE A C 1
ATOM 555 O O . PHE A 1 72 ? 12.699 -17.393 -26.570 1.00 42.69 72 PHE A O 1
ATOM 562 N N . TYR A 1 73 ? 11.634 -16.673 -24.728 1.00 41.12 73 TYR A N 1
ATOM 563 C CA . TYR A 1 73 ? 11.148 -17.976 -24.289 1.00 41.12 73 TYR A CA 1
ATOM 564 C C . TYR A 1 73 ? 9.621 -17.896 -24.292 1.00 41.12 73 TYR A C 1
ATOM 566 O O . TYR A 1 73 ? 9.071 -16.913 -23.789 1.00 41.12 73 TYR A O 1
ATOM 574 N N . PHE A 1 74 ? 9.006 -18.872 -24.966 1.00 54.28 74 PHE A N 1
ATOM 575 C CA . PHE A 1 74 ? 7.561 -19.087 -25.052 1.00 54.28 74 PHE A CA 1
ATOM 576 C C . PHE A 1 74 ? 6.957 -19.376 -23.677 1.00 54.28 74 PHE A C 1
ATOM 578 O O . PHE A 1 74 ? 7.657 -20.022 -22.862 1.00 54.28 74 PHE A O 1
#